Protein AF-A0A377M886-F1 (afdb_monomer_lite)

Radius of gyration: 17.65 Å; chains: 1; bounding box: 41×33×49 Å

Structure (mmCIF, N/CA/C/O backbone):
data_AF-A0A377M886-F1
#
_entry.id   AF-A0A377M886-F1
#
loop_
_atom_site.group_PDB
_atom_site.id
_atom_site.type_symbol
_atom_site.label_atom_id
_atom_site.label_alt_id
_atom_site.label_comp_id
_atom_site.label_asym_id
_atom_site.label_entity_id
_atom_site.label_seq_id
_atom_site.pdbx_PDB_ins_code
_atom_site.Cartn_x
_atom_site.Cartn_y
_atom_site.Cartn_z
_atom_site.occupancy
_atom_site.B_iso_or_equiv
_atom_site.auth_seq_id
_atom_site.auth_comp_id
_atom_site.auth_asym_id
_atom_site.auth_atom_id
_atom_site.pdbx_PDB_model_num
ATOM 1 N N . MET A 1 1 ? 14.922 -13.899 -27.690 1.00 49.56 1 MET A N 1
ATOM 2 C CA . MET A 1 1 ? 14.571 -12.508 -27.322 1.00 49.56 1 MET A CA 1
ATOM 3 C C . MET A 1 1 ? 13.219 -12.375 -26.605 1.00 49.56 1 MET A C 1
ATOM 5 O O . MET A 1 1 ? 13.123 -11.546 -25.716 1.00 49.56 1 MET A O 1
ATOM 9 N N . ALA A 1 2 ? 12.197 -13.207 -26.871 1.00 52.34 2 ALA A N 1
ATOM 10 C CA . ALA A 1 2 ? 10.918 -13.137 -26.134 1.00 52.34 2 ALA A CA 1
ATOM 11 C C . ALA A 1 2 ? 11.001 -13.565 -24.645 1.00 52.34 2 ALA A C 1
ATOM 13 O O . ALA A 1 2 ? 10.343 -12.973 -23.793 1.00 52.34 2 ALA A O 1
ATOM 14 N N . GLY A 1 3 ? 11.839 -14.555 -24.308 1.00 57.38 3 GLY A N 1
ATOM 15 C CA . GLY A 1 3 ? 11.941 -15.089 -22.937 1.00 57.38 3 GLY A CA 1
ATOM 16 C C . GLY A 1 3 ? 12.615 -14.164 -21.912 1.00 57.38 3 GLY A C 1
ATOM 17 O O . GLY A 1 3 ? 12.384 -14.303 -20.714 1.00 57.38 3 GLY A O 1
ATOM 18 N N . GLU A 1 4 ? 13.420 -13.200 -22.362 1.00 62.34 4 GLU A N 1
ATOM 19 C CA . GLU A 1 4 ? 14.136 -12.263 -21.483 1.00 62.34 4 GLU A CA 1
ATOM 20 C C . GLU A 1 4 ? 13.201 -11.168 -20.943 1.00 62.34 4 GLU A C 1
ATOM 22 O O . GLU A 1 4 ? 13.245 -10.830 -19.760 1.00 62.34 4 GLU A O 1
ATOM 27 N N . SER A 1 5 ? 12.253 -10.711 -21.773 1.00 77.44 5 SER A N 1
ATOM 28 C CA . SER A 1 5 ? 11.215 -9.753 -21.367 1.00 77.44 5 SER A CA 1
ATOM 29 C C . SER A 1 5 ? 10.286 -10.326 -20.289 1.00 77.44 5 SER A C 1
ATOM 31 O O . SER A 1 5 ? 9.885 -9.603 -19.378 1.00 77.44 5 SER A O 1
ATOM 33 N N . VAL A 1 6 ? 9.984 -11.630 -20.336 1.00 83.94 6 VAL A N 1
ATOM 34 C CA . VAL A 1 6 ? 9.125 -12.290 -19.335 1.00 83.94 6 VAL A CA 1
ATOM 35 C C . VAL A 1 6 ? 9.801 -12.313 -17.963 1.00 83.94 6 VAL A C 1
ATOM 37 O O . VAL A 1 6 ? 9.217 -11.833 -16.992 1.00 83.94 6 VAL A O 1
ATOM 40 N N . LYS A 1 7 ? 11.061 -12.767 -17.887 1.00 85.56 7 LYS A N 1
ATOM 41 C CA . LYS A 1 7 ? 11.828 -12.795 -16.628 1.00 85.56 7 LYS A CA 1
ATOM 42 C C . LYS A 1 7 ? 11.992 -11.400 -16.016 1.00 85.56 7 LYS A C 1
ATOM 44 O O . LYS A 1 7 ? 11.904 -11.245 -14.797 1.00 85.56 7 LYS A O 1
ATOM 49 N N . LEU A 1 8 ? 12.209 -10.378 -16.849 1.00 86.50 8 LEU A N 1
ATOM 50 C CA . LEU A 1 8 ? 12.313 -8.992 -16.390 1.00 86.50 8 LEU A CA 1
ATOM 51 C C . LEU A 1 8 ? 10.987 -8.478 -15.818 1.00 86.50 8 LEU A C 1
ATOM 53 O O . LEU A 1 8 ? 10.978 -7.904 -14.731 1.00 86.50 8 LEU A O 1
ATOM 57 N N . ARG A 1 9 ? 9.863 -8.715 -16.504 1.00 85.69 9 ARG A N 1
ATOM 58 C CA . ARG A 1 9 ? 8.530 -8.320 -16.017 1.00 85.69 9 ARG A CA 1
ATOM 59 C C . ARG A 1 9 ? 8.194 -8.978 -14.682 1.00 85.69 9 ARG A C 1
ATOM 61 O O . ARG A 1 9 ? 7.691 -8.308 -13.786 1.00 85.69 9 ARG A O 1
ATOM 68 N N . GLU A 1 10 ? 8.522 -10.257 -14.519 1.00 84.94 10 GLU A N 1
ATOM 69 C CA . GLU A 1 10 ? 8.339 -10.957 -13.244 1.00 84.94 10 GLU A CA 1
ATOM 70 C C . GLU A 1 10 ? 9.194 -10.351 -12.125 1.00 84.94 10 GLU A C 1
ATOM 72 O O . GLU A 1 10 ? 8.725 -10.207 -10.996 1.00 84.94 10 GLU A O 1
ATOM 77 N N . ARG A 1 11 ? 10.436 -9.948 -12.425 1.00 85.44 11 ARG A N 1
ATOM 78 C CA . ARG A 1 11 ? 11.295 -9.249 -11.460 1.00 85.44 11 ARG A CA 1
ATOM 79 C C . ARG A 1 11 ? 10.721 -7.885 -11.072 1.00 85.44 11 ARG A C 1
ATOM 81 O O . ARG A 1 11 ? 10.699 -7.573 -9.884 1.00 85.44 11 ARG A O 1
ATOM 88 N N . LEU A 1 12 ? 10.238 -7.101 -12.038 1.00 86.88 12 LEU A N 1
ATOM 89 C CA . LEU A 1 12 ? 9.608 -5.801 -11.779 1.00 86.88 12 LEU A CA 1
ATOM 90 C C . LEU A 1 12 ? 8.375 -5.942 -10.881 1.00 86.88 12 LEU A C 1
ATOM 92 O O . LEU A 1 12 ? 8.244 -5.180 -9.928 1.00 86.88 12 LEU A O 1
ATOM 96 N N . ALA A 1 13 ? 7.542 -6.961 -11.108 1.00 84.69 13 ALA A N 1
ATOM 97 C CA . ALA A 1 13 ? 6.384 -7.246 -10.260 1.00 84.69 13 ALA A CA 1
ATOM 98 C C . ALA A 1 13 ? 6.770 -7.621 -8.814 1.00 84.69 13 ALA A C 1
ATOM 100 O O . ALA A 1 13 ? 6.065 -7.255 -7.878 1.00 84.69 13 ALA A O 1
ATOM 101 N N . ARG A 1 14 ? 7.907 -8.309 -8.603 1.00 82.88 14 ARG A N 1
ATOM 102 C CA . ARG A 1 14 ? 8.432 -8.599 -7.249 1.00 82.88 14 ARG A CA 1
ATOM 103 C C . ARG A 1 14 ? 8.942 -7.348 -6.529 1.00 82.88 14 ARG A C 1
ATOM 105 O O . ARG A 1 14 ? 8.789 -7.235 -5.315 1.00 82.88 14 ARG A O 1
ATOM 112 N N . ILE A 1 15 ? 9.567 -6.429 -7.266 1.00 86.38 15 ILE A N 1
ATOM 113 C CA . ILE A 1 15 ? 10.051 -5.155 -6.714 1.00 86.38 15 ILE A CA 1
ATOM 114 C C . ILE A 1 15 ? 8.855 -4.267 -6.360 1.00 86.38 15 ILE A C 1
ATOM 116 O O . ILE A 1 15 ? 8.777 -3.756 -5.245 1.00 86.38 15 ILE A O 1
ATOM 120 N N . ASN A 1 16 ? 7.909 -4.116 -7.289 1.00 86.00 16 ASN A N 1
ATOM 121 C CA . ASN A 1 16 ? 6.752 -3.246 -7.145 1.00 86.00 16 ASN A CA 1
ATOM 122 C C . ASN A 1 16 ? 5.471 -3.953 -7.608 1.00 86.00 16 ASN A C 1
ATOM 124 O O . ASN A 1 16 ? 5.141 -3.955 -8.792 1.00 86.00 16 ASN A O 1
ATOM 128 N N . ALA A 1 17 ? 4.716 -4.494 -6.652 1.00 83.38 17 ALA A N 1
ATOM 129 C CA . ALA A 1 17 ? 3.449 -5.183 -6.914 1.00 83.38 17 ALA A CA 1
ATOM 130 C C . ALA A 1 17 ? 2.276 -4.237 -7.266 1.00 83.38 17 ALA A C 1
ATOM 132 O O . ALA A 1 17 ? 1.173 -4.698 -7.584 1.00 83.38 17 ALA A O 1
ATOM 133 N N . ARG A 1 18 ? 2.493 -2.916 -7.174 1.00 80.44 18 ARG A N 1
ATOM 134 C CA . ARG A 1 18 ? 1.454 -1.886 -7.330 1.00 80.44 18 ARG A CA 1
ATOM 135 C C . ARG A 1 18 ? 1.480 -1.212 -8.696 1.00 80.44 18 ARG A C 1
ATOM 137 O O . ARG A 1 18 ? 0.428 -0.881 -9.227 1.00 80.44 18 ARG A O 1
ATOM 144 N N . ALA A 1 19 ? 2.666 -0.960 -9.245 1.00 84.62 19 ALA A N 1
ATOM 145 C CA . ALA A 1 19 ? 2.792 -0.217 -10.493 1.00 84.62 19 ALA A CA 1
ATOM 146 C C . ALA A 1 19 ? 2.486 -1.106 -11.714 1.00 84.62 19 ALA A C 1
ATOM 148 O O . ALA A 1 19 ? 3.101 -2.168 -11.853 1.00 84.62 19 ALA A O 1
ATOM 149 N N . PRO A 1 20 ? 1.596 -0.681 -12.631 1.00 84.19 20 PRO A N 1
ATOM 150 C CA . PRO A 1 20 ? 1.437 -1.357 -13.912 1.00 84.19 20 PRO A CA 1
ATOM 151 C C . PRO A 1 20 ? 2.723 -1.234 -14.741 1.00 84.19 20 PRO A C 1
ATOM 153 O O . PRO A 1 20 ? 3.403 -0.208 -14.719 1.00 84.19 20 PRO A O 1
ATOM 156 N N . VAL A 1 21 ? 3.053 -2.287 -15.493 1.00 85.25 21 VAL A N 1
ATOM 157 C CA . VAL A 1 21 ? 4.230 -2.318 -16.374 1.00 85.25 21 VAL A CA 1
ATOM 158 C C . VAL A 1 21 ? 3.779 -2.217 -17.826 1.00 85.25 21 VAL A C 1
ATOM 160 O O . VAL A 1 21 ? 3.275 -3.186 -18.399 1.00 85.25 21 VAL A O 1
ATOM 163 N N . TYR A 1 22 ? 4.008 -1.057 -18.438 1.00 86.12 22 TYR A N 1
ATOM 164 C CA . TYR A 1 22 ? 3.776 -0.828 -19.864 1.00 86.12 22 TYR A CA 1
ATOM 165 C C . TYR A 1 22 ? 5.042 -1.142 -20.661 1.00 86.12 22 TYR A C 1
ATOM 167 O O . TYR A 1 22 ? 6.145 -0.766 -20.274 1.00 86.12 22 TYR A O 1
ATOM 175 N N . THR A 1 23 ? 4.908 -1.871 -21.769 1.00 84.38 23 THR A N 1
ATOM 176 C CA . THR A 1 23 ? 6.046 -2.218 -22.633 1.00 84.38 23 THR A CA 1
ATOM 177 C C . THR A 1 23 ? 5.966 -1.447 -23.930 1.00 84.38 23 THR A C 1
ATOM 179 O O . THR A 1 23 ? 5.012 -1.609 -24.684 1.00 84.38 23 THR A O 1
ATOM 182 N N . VAL A 1 24 ? 6.997 -0.650 -24.185 1.00 84.81 24 VAL A N 1
ATOM 183 C CA . VAL A 1 24 ? 7.148 0.134 -25.407 1.00 84.81 24 VAL A CA 1
ATOM 184 C C . VAL A 1 24 ? 8.031 -0.649 -26.373 1.00 84.81 24 VAL A C 1
ATOM 186 O O . VAL A 1 24 ? 9.153 -1.014 -26.032 1.00 84.81 24 VAL A O 1
ATOM 189 N N . THR A 1 25 ? 7.514 -0.950 -27.562 1.00 78.38 25 THR A N 1
ATOM 190 C CA . THR A 1 25 ? 8.218 -1.758 -28.574 1.00 78.38 25 THR A CA 1
ATOM 191 C C . THR A 1 25 ? 8.902 -0.918 -29.651 1.00 78.38 25 THR A C 1
ATOM 193 O O . THR A 1 25 ? 9.904 -1.365 -30.196 1.00 78.38 25 THR A O 1
ATOM 196 N N . HIS A 1 26 ? 8.407 0.293 -29.927 1.00 80.44 26 HIS A N 1
ATOM 197 C CA . HIS A 1 26 ? 8.851 1.125 -31.056 1.00 80.44 26 HIS A CA 1
ATOM 198 C C . HIS A 1 26 ? 9.274 2.549 -30.654 1.00 80.44 26 HIS A C 1
ATOM 200 O O . HIS A 1 26 ? 9.206 3.465 -31.460 1.00 80.44 26 HIS A O 1
ATOM 206 N N . GLY A 1 27 ? 9.724 2.746 -29.413 1.00 75.69 27 GLY A N 1
ATOM 207 C CA . GLY A 1 27 ? 10.334 4.007 -28.964 1.00 75.69 27 GLY A CA 1
ATOM 208 C C . GLY A 1 27 ? 9.368 5.149 -28.626 1.00 75.69 27 GLY A C 1
ATOM 209 O O . GLY A 1 27 ? 9.768 6.044 -27.890 1.00 75.69 27 GLY A O 1
ATOM 210 N N . ASP A 1 28 ? 8.109 5.083 -29.057 1.00 80.62 28 ASP A N 1
ATOM 211 C CA . ASP A 1 28 ? 7.091 6.074 -28.701 1.00 80.62 28 ASP A CA 1
ATOM 212 C C . ASP A 1 28 ? 6.272 5.644 -27.478 1.00 80.62 28 ASP A C 1
ATOM 214 O O . ASP A 1 28 ? 5.725 4.538 -27.420 1.00 80.62 28 ASP A O 1
ATOM 218 N N . ILE A 1 29 ? 6.170 6.543 -26.496 1.00 84.69 29 ILE A N 1
ATOM 219 C CA . ILE A 1 29 ? 5.253 6.421 -25.361 1.00 84.69 29 ILE A CA 1
ATOM 220 C C . ILE A 1 29 ? 4.102 7.406 -25.544 1.00 84.69 29 ILE A C 1
ATOM 222 O O . ILE A 1 29 ? 4.315 8.586 -25.823 1.00 84.69 29 ILE A O 1
ATOM 226 N N . ASP A 1 30 ? 2.875 6.929 -25.361 1.00 83.44 30 ASP A N 1
ATOM 227 C CA . ASP A 1 30 ? 1.724 7.819 -25.290 1.00 83.44 30 ASP A CA 1
ATOM 228 C C . ASP A 1 30 ? 1.841 8.693 -24.030 1.00 83.44 30 ASP A C 1
ATOM 230 O O . ASP A 1 30 ? 1.863 8.183 -22.908 1.00 83.44 30 ASP A O 1
ATOM 234 N N . LEU A 1 31 ? 1.916 10.016 -24.213 1.00 83.75 31 LEU A N 1
ATOM 235 C CA . LEU A 1 31 ? 2.007 10.993 -23.123 1.00 83.75 31 LEU A CA 1
ATOM 236 C C . LEU A 1 31 ? 0.847 10.872 -22.132 1.00 83.75 31 LEU A C 1
ATOM 238 O O . LEU A 1 31 ? 1.020 11.192 -20.956 1.00 83.75 31 LEU A O 1
ATOM 242 N N . SER A 1 32 ? -0.314 10.377 -22.571 1.00 85.38 32 SER A N 1
ATOM 243 C CA . SER A 1 32 ? -1.451 10.128 -21.686 1.00 85.38 32 SER A CA 1
ATOM 244 C C . SER A 1 32 ? -1.104 9.162 -20.542 1.00 85.38 32 SER A C 1
ATOM 246 O O . SER A 1 32 ? -1.646 9.298 -19.449 1.00 85.38 32 SER A O 1
ATOM 248 N N . GLN A 1 33 ? -0.135 8.259 -20.747 1.00 84.19 33 GLN A N 1
ATOM 249 C CA . GLN A 1 33 ? 0.337 7.292 -19.748 1.00 84.19 33 GLN A CA 1
ATOM 250 C C . GLN A 1 33 ? 1.164 7.933 -18.623 1.00 84.19 33 GLN A C 1
ATOM 252 O O . GLN A 1 33 ? 1.391 7.303 -17.590 1.00 84.19 33 GLN A O 1
ATOM 257 N N . LEU A 1 34 ? 1.640 9.169 -18.812 1.00 83.06 34 LEU A N 1
ATOM 258 C CA . LEU A 1 34 ? 2.415 9.904 -17.808 1.00 83.06 34 LEU A CA 1
ATOM 259 C C . LEU A 1 34 ? 1.524 10.716 -16.858 1.00 83.06 34 LEU A C 1
ATOM 261 O O . LEU A 1 34 ? 1.929 11.008 -15.732 1.00 83.06 34 LEU A O 1
ATOM 265 N N . PHE A 1 35 ? 0.318 11.080 -17.294 1.00 85.25 35 PHE A N 1
ATOM 266 C CA . PHE A 1 35 ? -0.614 11.909 -16.531 1.00 85.25 35 PHE A CA 1
ATOM 267 C C . PHE A 1 35 ? -1.705 11.066 -15.859 1.00 85.25 35 PHE A C 1
ATOM 269 O O . PHE A 1 35 ? -1.940 9.919 -16.221 1.00 85.25 35 PHE A O 1
ATOM 276 N N . ASN A 1 36 ? -2.384 11.640 -14.858 1.00 81.81 36 ASN A N 1
ATOM 277 C CA . ASN A 1 36 ? -3.538 11.028 -14.177 1.00 81.81 36 ASN A CA 1
ATOM 278 C C . ASN A 1 36 ? -3.278 9.625 -13.600 1.00 81.81 36 ASN A C 1
ATOM 280 O O . ASN A 1 36 ? -4.178 8.795 -13.502 1.00 81.81 36 ASN A O 1
ATOM 284 N N . THR A 1 37 ? -2.042 9.365 -13.173 1.00 78.69 37 THR A N 1
ATOM 285 C CA . THR A 1 37 ? -1.640 8.061 -12.624 1.00 78.69 37 THR A CA 1
ATOM 286 C C . THR A 1 37 ? -2.229 7.779 -11.241 1.00 78.69 37 THR A C 1
ATOM 288 O O . THR A 1 37 ? -2.088 6.665 -10.748 1.00 78.69 37 THR A O 1
ATOM 291 N N . ASN A 1 38 ? -2.832 8.787 -10.592 1.00 79.00 38 ASN A N 1
ATOM 292 C CA . ASN A 1 38 ? -3.441 8.732 -9.255 1.00 79.00 38 ASN A CA 1
ATOM 293 C C . ASN A 1 38 ? -2.550 8.113 -8.162 1.00 79.00 38 ASN A C 1
ATOM 295 O O . ASN A 1 38 ? -3.014 7.780 -7.074 1.00 79.00 38 ASN A O 1
ATOM 299 N N . GLY A 1 39 ? -1.233 8.056 -8.393 1.00 75.62 39 GLY A N 1
ATOM 300 C CA . GLY A 1 39 ? -0.299 7.351 -7.522 1.00 75.62 39 GLY A CA 1
ATOM 301 C C . GLY A 1 39 ? -0.276 7.877 -6.083 1.00 75.62 39 GLY A C 1
ATOM 302 O O . GLY A 1 39 ? 0.027 7.123 -5.160 1.00 75.62 39 GLY A O 1
ATOM 303 N N . PHE A 1 40 ? -0.651 9.125 -5.839 1.00 76.44 40 PHE A N 1
ATOM 304 C CA . PHE A 1 40 ? -0.649 9.717 -4.498 1.00 76.44 40 PHE A CA 1
ATOM 305 C C . PHE A 1 40 ? -2.043 9.826 -3.864 1.00 76.44 40 PHE A C 1
ATOM 307 O O . PHE A 1 40 ? -2.169 10.374 -2.776 1.00 76.44 40 PHE A O 1
ATOM 314 N N . MET A 1 41 ? -3.084 9.293 -4.508 1.00 79.75 41 MET A N 1
ATOM 315 C CA . MET A 1 41 ? -4.436 9.247 -3.944 1.00 79.75 41 MET A CA 1
ATOM 316 C C . MET A 1 41 ? -4.616 8.004 -3.064 1.00 79.75 41 ME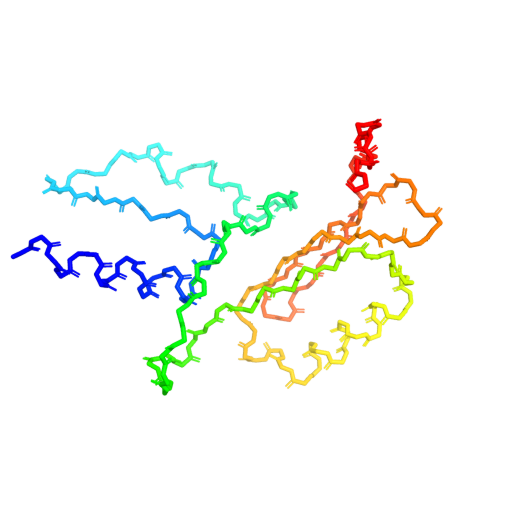T A C 1
ATOM 318 O O . MET A 1 41 ? -3.920 7.002 -3.248 1.00 79.75 41 MET A O 1
ATOM 322 N N . LEU A 1 42 ? -5.540 8.047 -2.103 1.00 73.50 42 LEU A N 1
ATOM 323 C CA . LEU A 1 42 ? -5.950 6.853 -1.360 1.00 73.50 42 LEU A CA 1
ATOM 324 C C . LEU A 1 42 ? -6.692 5.906 -2.316 1.00 73.50 42 LEU A C 1
ATOM 326 O O . LEU A 1 42 ? -7.558 6.335 -3.074 1.00 73.50 42 LEU A O 1
ATOM 330 N N . GLU A 1 43 ? -6.295 4.633 -2.337 1.00 72.75 43 GLU A N 1
ATOM 331 C CA . GLU A 1 43 ? -6.754 3.653 -3.329 1.00 72.75 43 GLU A CA 1
ATOM 332 C C . GLU A 1 43 ? -7.215 2.368 -2.639 1.00 72.75 43 GLU A C 1
ATOM 334 O O . GLU A 1 43 ? -6.473 1.788 -1.850 1.00 72.75 43 GLU A O 1
ATOM 339 N N . GLU A 1 44 ? -8.405 1.885 -2.999 1.00 66.81 44 GLU A N 1
ATOM 340 C CA . GLU A 1 44 ? -8.918 0.573 -2.579 1.00 66.81 44 GLU A CA 1
ATOM 341 C C . GLU A 1 44 ? -8.151 -0.584 -3.235 1.00 66.81 44 GLU A C 1
ATOM 343 O O . GLU A 1 44 ? -7.849 -1.596 -2.603 1.00 66.81 44 GLU A O 1
ATOM 348 N N . HIS A 1 45 ? -7.809 -0.441 -4.517 1.00 72.69 45 HIS A N 1
ATOM 349 C CA . HIS A 1 45 ? -7.048 -1.444 -5.256 1.00 72.69 45 HIS A CA 1
ATOM 350 C C . HIS A 1 45 ? -5.557 -1.285 -4.963 1.00 72.69 45 HIS A C 1
ATOM 352 O O . HIS A 1 45 ? -4.793 -0.708 -5.735 1.00 72.69 45 HIS A O 1
ATOM 358 N N . VAL A 1 46 ? -5.147 -1.777 -3.796 1.00 65.06 46 VAL A N 1
ATOM 359 C CA . VAL A 1 46 ? -3.777 -1.605 -3.311 1.00 65.06 46 VAL A CA 1
ATOM 360 C C . VAL A 1 46 ? -2.781 -2.464 -4.094 1.00 65.06 46 VAL A C 1
ATOM 362 O O . VAL A 1 46 ? -1.647 -2.017 -4.283 1.00 65.06 46 VAL A O 1
ATOM 365 N N . THR A 1 47 ? -3.175 -3.649 -4.576 1.00 62.19 47 THR A N 1
ATOM 366 C CA . THR A 1 47 ? -2.271 -4.622 -5.215 1.00 62.19 47 THR A CA 1
ATOM 367 C C . THR A 1 47 ? -2.857 -5.281 -6.466 1.00 62.19 47 THR A C 1
ATOM 369 O O . THR A 1 47 ? -4.068 -5.447 -6.617 1.00 62.19 47 THR A O 1
ATOM 372 N N . SER A 1 48 ? -1.961 -5.714 -7.358 1.00 60.78 48 SER A N 1
ATOM 373 C CA . SER A 1 48 ? -2.242 -6.779 -8.325 1.00 60.78 48 SER A CA 1
ATOM 374 C C . SER A 1 48 ? -1.857 -8.125 -7.691 1.00 60.78 48 SER A C 1
ATOM 376 O O . SER A 1 48 ? -0.820 -8.203 -7.032 1.00 60.78 48 SER A O 1
ATOM 378 N N . LYS A 1 49 ? -2.700 -9.167 -7.816 1.00 58.66 49 LYS A N 1
ATOM 379 C CA . LYS A 1 49 ? -2.525 -10.450 -7.098 1.00 58.66 49 LYS A CA 1
ATOM 380 C C . LYS A 1 49 ? -1.089 -10.989 -7.245 1.00 58.66 49 LYS A C 1
ATOM 382 O O . LYS A 1 49 ? -0.685 -11.287 -8.377 1.00 58.66 49 LYS A O 1
ATOM 387 N N . PRO A 1 50 ? -0.323 -11.149 -6.149 1.00 58.47 50 PRO A N 1
ATOM 388 C CA . PRO A 1 50 ? 1.035 -11.663 -6.238 1.00 58.47 50 PRO A CA 1
ATOM 389 C C . PRO A 1 50 ? 1.006 -13.118 -6.720 1.00 58.47 50 PRO A C 1
ATOM 391 O O . PRO A 1 50 ? 0.271 -13.954 -6.197 1.00 58.47 50 PRO A O 1
ATOM 394 N N . ARG A 1 51 ? 1.815 -13.449 -7.734 1.00 58.94 51 ARG A N 1
ATOM 395 C CA . ARG A 1 51 ? 2.054 -14.850 -8.107 1.00 58.94 51 ARG A CA 1
ATOM 396 C C . ARG A 1 51 ? 3.133 -15.418 -7.196 1.00 58.94 51 ARG A C 1
ATOM 398 O O . ARG A 1 51 ? 4.298 -15.042 -7.322 1.00 58.94 51 ARG A O 1
ATOM 405 N N . PHE A 1 52 ? 2.752 -16.336 -6.313 1.00 52.06 52 PHE A N 1
ATOM 406 C CA . PHE A 1 52 ? 3.698 -17.072 -5.481 1.00 52.06 52 PHE A CA 1
ATOM 407 C C . PHE A 1 52 ? 4.583 -17.971 -6.354 1.00 52.06 52 PHE A C 1
ATOM 409 O O . PHE A 1 52 ? 4.103 -18.911 -6.981 1.00 52.06 52 PHE A O 1
ATOM 416 N N . HIS A 1 53 ? 5.881 -17.674 -6.388 1.00 54.94 53 HIS A N 1
ATOM 417 C CA . HIS A 1 53 ? 6.914 -18.579 -6.884 1.00 54.94 53 HIS A CA 1
ATOM 418 C C . HIS A 1 53 ? 7.832 -18.927 -5.716 1.00 54.94 53 HIS A C 1
ATOM 420 O O . HIS A 1 53 ? 8.547 -18.065 -5.209 1.00 54.94 53 HIS A O 1
ATOM 426 N N . PHE A 1 54 ? 7.820 -20.191 -5.295 1.00 50.56 54 PHE A N 1
ATOM 427 C CA . PHE A 1 54 ? 8.797 -20.719 -4.348 1.00 50.56 54 PHE A CA 1
ATOM 428 C C . PHE A 1 54 ? 10.121 -20.959 -5.084 1.00 50.56 54 PHE A C 1
ATOM 430 O O . PHE A 1 54 ? 10.347 -22.043 -5.611 1.00 50.56 54 PHE A O 1
ATOM 437 N N . MET A 1 55 ? 10.990 -19.948 -5.147 1.00 47.03 55 MET A N 1
ATOM 438 C CA . MET A 1 55 ? 12.417 -20.122 -5.452 1.00 47.03 55 MET A CA 1
ATOM 439 C C . MET A 1 55 ? 13.260 -19.219 -4.544 1.00 47.03 55 MET A C 1
ATOM 441 O O . MET A 1 55 ? 12.873 -18.088 -4.256 1.00 47.03 55 MET A O 1
ATOM 445 N N . ALA A 1 56 ? 14.378 -19.765 -4.060 1.00 46.62 56 ALA A N 1
ATOM 446 C CA . ALA A 1 56 ? 15.221 -19.194 -3.013 1.00 46.62 56 ALA A CA 1
ATOM 447 C C . ALA A 1 56 ? 16.244 -18.146 -3.506 1.00 46.62 56 ALA A C 1
ATOM 449 O O . ALA A 1 56 ? 16.595 -18.093 -4.684 1.00 46.62 56 ALA A O 1
ATOM 450 N N . ASP A 1 57 ? 16.726 -17.394 -2.510 1.00 50.72 57 ASP A N 1
ATOM 451 C CA . ASP A 1 57 ? 17.711 -16.304 -2.432 1.00 50.72 57 ASP A CA 1
ATOM 452 C C . ASP A 1 57 ? 17.371 -14.902 -2.963 1.00 50.72 57 ASP A C 1
ATOM 454 O O . ASP A 1 57 ? 16.746 -14.698 -4.004 1.00 50.72 57 ASP A O 1
ATOM 458 N N . LYS A 1 58 ? 17.800 -13.908 -2.162 1.00 58.12 58 LYS A N 1
ATOM 459 C CA . LYS A 1 58 ? 17.651 -12.456 -2.354 1.00 58.12 58 LYS A CA 1
ATOM 460 C C . LYS A 1 58 ? 18.135 -12.033 -3.743 1.00 58.12 58 LYS A C 1
ATOM 462 O O . LYS A 1 58 ? 19.283 -11.646 -3.924 1.00 58.12 58 LYS A O 1
ATOM 467 N N . GLN A 1 59 ? 17.244 -12.038 -4.728 1.00 63.06 59 GLN A N 1
ATOM 468 C CA . GLN A 1 59 ? 17.567 -11.463 -6.034 1.00 63.06 59 GLN A CA 1
ATOM 469 C C . GLN A 1 59 ? 17.531 -9.924 -6.013 1.00 63.06 59 GLN A C 1
ATOM 471 O O . GLN A 1 59 ? 18.138 -9.281 -6.868 1.00 63.06 59 GLN A O 1
ATOM 476 N N . ASN A 1 60 ? 16.799 -9.323 -5.070 1.00 72.06 60 ASN A N 1
ATOM 477 C CA . ASN A 1 60 ? 16.596 -7.879 -5.005 1.00 72.06 60 ASN A CA 1
ATOM 478 C C . ASN A 1 60 ? 16.790 -7.359 -3.574 1.00 72.06 60 ASN A C 1
ATOM 480 O O . ASN A 1 60 ? 16.274 -7.955 -2.630 1.00 72.06 60 ASN A O 1
ATOM 484 N N . ASP A 1 61 ? 17.439 -6.201 -3.442 1.00 85.50 61 ASP A N 1
ATOM 485 C CA . ASP A 1 61 ? 17.524 -5.456 -2.176 1.00 85.50 61 ASP A CA 1
ATOM 486 C C . ASP A 1 61 ? 16.194 -4.783 -1.800 1.00 85.50 61 ASP A C 1
ATOM 488 O O . ASP A 1 61 ? 15.946 -4.489 -0.632 1.00 85.50 61 ASP A O 1
ATOM 492 N N . VAL A 1 62 ? 15.322 -4.570 -2.794 1.00 87.25 62 VAL A N 1
ATOM 493 C CA . VAL A 1 62 ? 13.982 -3.989 -2.649 1.00 87.25 62 VAL A CA 1
ATOM 494 C C . VAL A 1 62 ? 12.930 -4.999 -3.100 1.00 87.25 62 VAL A C 1
ATOM 496 O O . VAL A 1 62 ? 13.024 -5.565 -4.192 1.00 87.25 62 VAL A O 1
ATOM 499 N N . ALA A 1 63 ? 11.905 -5.196 -2.274 1.00 86.50 63 ALA A N 1
ATOM 500 C CA . ALA A 1 63 ? 10.792 -6.096 -2.547 1.00 86.50 63 ALA A CA 1
ATOM 501 C C . ALA A 1 63 ? 9.476 -5.538 -1.989 1.00 86.50 63 ALA A C 1
ATOM 503 O O . ALA A 1 63 ? 9.473 -4.696 -1.091 1.00 86.50 63 ALA A O 1
ATOM 504 N N . SER A 1 64 ? 8.358 -6.035 -2.518 1.00 85.50 64 SER A N 1
ATOM 505 C CA . SER A 1 64 ? 7.017 -5.756 -1.999 1.00 85.50 64 SER A CA 1
ATOM 506 C C . SER A 1 64 ? 6.571 -6.839 -1.012 1.00 85.50 64 SER A C 1
ATOM 508 O O . SER A 1 64 ? 6.703 -8.028 -1.297 1.00 85.50 64 SER A O 1
ATOM 510 N N . ILE A 1 65 ? 5.998 -6.427 0.121 1.00 88.06 65 ILE A N 1
ATOM 511 C CA . ILE A 1 65 ? 5.307 -7.310 1.071 1.00 88.06 65 ILE A CA 1
ATOM 512 C C . ILE A 1 65 ? 3.810 -7.032 0.938 1.00 88.06 65 ILE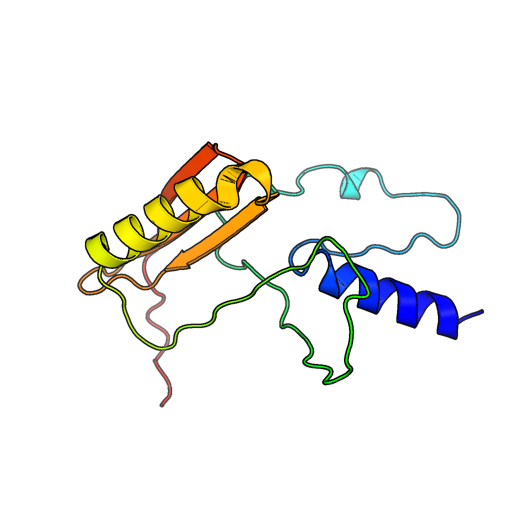 A C 1
ATOM 514 O O . ILE A 1 65 ? 3.393 -5.876 0.992 1.00 88.06 65 ILE A O 1
ATOM 518 N N . VAL A 1 66 ? 3.014 -8.084 0.743 1.00 87.56 66 VAL A N 1
ATOM 519 C CA . VAL A 1 66 ? 1.551 -8.005 0.658 1.00 87.56 66 VAL A CA 1
ATOM 520 C C . VAL A 1 66 ? 0.970 -8.801 1.817 1.00 87.56 66 VAL A C 1
ATOM 522 O O . VAL A 1 66 ? 1.307 -9.971 1.985 1.00 87.56 66 VAL A O 1
ATOM 525 N N . LEU A 1 67 ? 0.125 -8.150 2.615 1.00 88.94 67 LEU A N 1
ATOM 526 C CA . LEU A 1 67 ? -0.600 -8.760 3.723 1.00 88.94 67 LEU A CA 1
ATOM 527 C C . LEU A 1 67 ? -2.088 -8.743 3.376 1.00 88.94 67 LEU A C 1
ATOM 529 O O . LEU A 1 67 ? -2.642 -7.680 3.101 1.00 88.94 67 LEU A O 1
ATOM 533 N N . GLU A 1 68 ? -2.710 -9.916 3.376 1.00 89.62 68 GLU A N 1
ATOM 534 C CA . GLU A 1 68 ? -4.150 -10.084 3.198 1.00 89.62 68 GLU A CA 1
ATOM 535 C C . GLU A 1 68 ? -4.712 -10.632 4.508 1.00 89.62 68 GLU A C 1
ATOM 537 O O . GLU A 1 68 ? -4.240 -11.653 5.005 1.00 89.62 68 GLU A O 1
ATOM 542 N N . LEU A 1 69 ? -5.673 -9.913 5.085 1.00 90.25 69 LEU A N 1
ATOM 543 C CA . LEU A 1 69 ? -6.356 -10.288 6.318 1.00 90.25 69 LEU A CA 1
ATOM 544 C C . LEU A 1 69 ? -7.834 -10.490 5.991 1.00 90.25 69 LEU A C 1
ATOM 546 O O . LEU A 1 69 ? -8.455 -9.629 5.368 1.00 90.25 69 LEU A O 1
ATOM 550 N N . 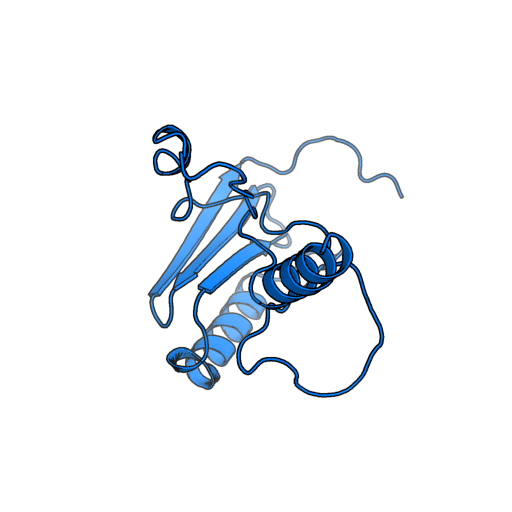ASP A 1 70 ? -8.388 -11.620 6.410 1.00 92.31 70 ASP A N 1
ATOM 551 C CA . ASP A 1 70 ? -9.791 -11.998 6.220 1.00 92.31 70 ASP A CA 1
ATOM 552 C C . ASP A 1 70 ? -10.657 -11.725 7.465 1.00 92.31 70 ASP A C 1
ATOM 554 O O . ASP A 1 70 ? -11.815 -12.139 7.531 1.00 92.31 70 ASP A O 1
ATOM 558 N N . TYR A 1 71 ? -10.120 -10.974 8.432 1.00 92.12 71 TYR A N 1
ATOM 559 C CA . TYR A 1 71 ? -10.761 -10.618 9.697 1.00 92.12 71 TYR A CA 1
ATOM 560 C C . TYR A 1 71 ? -10.634 -9.113 10.008 1.00 92.12 71 TYR A C 1
ATOM 562 O O . TYR A 1 71 ? -9.687 -8.468 9.542 1.00 92.12 71 TYR A O 1
ATOM 570 N N . PRO A 1 72 ? -11.572 -8.535 10.790 1.00 94.56 72 PRO A N 1
ATOM 571 C CA . PRO A 1 72 ? -11.477 -7.149 11.227 1.00 94.56 72 PRO A CA 1
ATOM 572 C C . PRO A 1 72 ? -10.370 -6.972 12.264 1.00 94.56 72 PRO A C 1
ATOM 574 O O . PRO A 1 72 ? -10.091 -7.868 13.060 1.00 94.56 72 PRO A O 1
ATOM 577 N N . VAL A 1 73 ? -9.774 -5.787 12.287 1.00 94.75 73 VAL A N 1
ATOM 578 C CA . VAL A 1 73 ? -8.697 -5.422 13.209 1.00 94.75 73 VAL A CA 1
ATOM 579 C C . VAL A 1 73 ? -9.077 -4.203 14.043 1.00 94.75 73 VAL A C 1
ATOM 581 O O . VAL A 1 73 ? -9.785 -3.312 13.577 1.00 94.75 73 VAL A O 1
ATOM 584 N N . ASP A 1 74 ? -8.591 -4.152 15.280 1.00 96.06 74 ASP A N 1
ATOM 585 C CA . ASP A 1 74 ? -8.757 -2.983 16.142 1.00 96.06 74 ASP A CA 1
ATOM 586 C C . ASP A 1 74 ? -7.873 -1.817 15.661 1.00 96.06 74 ASP A C 1
ATOM 588 O O . ASP A 1 74 ? -6.697 -1.993 15.328 1.00 96.06 74 ASP A O 1
ATOM 592 N N . ILE A 1 75 ? -8.433 -0.605 15.634 1.00 93.25 75 ILE A N 1
ATOM 593 C CA . ILE A 1 75 ? -7.740 0.583 15.119 1.00 93.25 75 ILE A CA 1
ATOM 594 C C . ILE A 1 75 ? -6.531 0.982 15.973 1.00 93.25 75 ILE A C 1
ATOM 596 O O . ILE A 1 75 ? -5.522 1.447 15.433 1.00 93.25 75 ILE A O 1
ATOM 600 N N . SER A 1 76 ? -6.596 0.781 17.289 1.00 93.56 76 SER A N 1
ATOM 601 C CA . SER A 1 76 ? -5.515 1.128 18.216 1.00 93.56 76 SER A CA 1
ATOM 602 C C . SER A 1 76 ? -4.356 0.148 18.066 1.00 93.56 76 SER A C 1
ATOM 604 O O . SER A 1 76 ? -3.196 0.555 17.979 1.00 93.56 76 SER A O 1
ATOM 606 N N . GLU A 1 77 ? -4.670 -1.142 17.954 1.00 94.31 77 GLU A N 1
ATOM 607 C CA . GLU A 1 77 ? -3.689 -2.198 17.711 1.00 94.31 77 GLU A CA 1
ATOM 608 C C . GLU A 1 77 ? -2.966 -1.999 16.372 1.00 94.31 77 GLU A C 1
ATOM 610 O O . GLU A 1 77 ? -1.734 -2.049 16.324 1.00 94.31 77 GLU A O 1
ATOM 615 N N . VAL A 1 78 ? -3.696 -1.690 15.293 1.00 92.31 78 VAL A N 1
ATOM 616 C CA . VAL A 1 78 ? -3.076 -1.413 13.986 1.00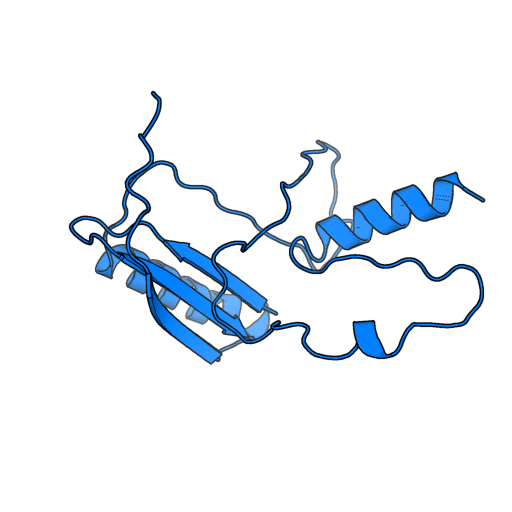 92.31 78 VAL A CA 1
ATOM 617 C C . VAL A 1 78 ? -2.222 -0.155 14.027 1.00 92.31 78 VAL A C 1
ATOM 619 O O . VAL A 1 78 ? -1.109 -0.159 13.501 1.00 92.31 78 VAL A O 1
ATOM 622 N N . SER A 1 79 ? -2.700 0.907 14.677 1.00 90.56 79 SER A N 1
ATOM 623 C CA . SER A 1 79 ? -1.931 2.146 14.825 1.00 90.56 79 SER A CA 1
ATOM 624 C C . SER A 1 79 ? -0.602 1.888 15.537 1.00 90.56 79 SER A C 1
ATOM 626 O O . SER A 1 79 ? 0.442 2.326 15.056 1.00 90.56 79 SER A O 1
ATOM 628 N N . ARG A 1 80 ? -0.611 1.081 16.608 1.00 93.75 80 ARG A N 1
ATOM 629 C CA . ARG A 1 80 ? 0.604 0.675 17.331 1.00 93.75 80 ARG A CA 1
ATOM 630 C C . ARG A 1 80 ? 1.555 -0.144 16.457 1.00 93.75 80 ARG A C 1
ATOM 632 O O . ARG A 1 80 ? 2.769 0.053 16.504 1.00 93.75 80 ARG A O 1
ATOM 639 N N . VAL A 1 81 ? 1.030 -1.070 15.655 1.00 92.38 81 VAL A N 1
ATOM 640 C CA . VAL A 1 81 ? 1.843 -1.853 14.709 1.00 92.38 81 VAL A CA 1
ATOM 641 C C . VAL A 1 81 ? 2.491 -0.944 13.664 1.00 92.38 81 VAL A C 1
ATOM 643 O O . VAL A 1 81 ? 3.690 -1.070 13.413 1.00 92.38 81 VAL A O 1
ATOM 646 N N . MET A 1 82 ? 1.729 -0.013 13.087 1.00 90.56 82 MET A N 1
ATOM 647 C CA . MET A 1 82 ? 2.230 0.930 12.087 1.00 90.56 82 MET A CA 1
ATOM 648 C C . MET A 1 82 ? 3.288 1.868 12.667 1.00 90.56 82 MET A C 1
ATOM 650 O O . MET A 1 82 ? 4.325 2.064 12.039 1.00 90.56 82 MET A O 1
ATOM 654 N N . GLU A 1 83 ? 3.088 2.391 13.876 1.00 91.00 83 GLU A N 1
ATOM 655 C CA . GLU A 1 83 ? 4.079 3.223 14.561 1.00 91.00 83 GLU A CA 1
ATOM 656 C C . GLU A 1 83 ? 5.396 2.466 14.775 1.00 91.00 83 GLU A C 1
ATOM 658 O O . GLU A 1 83 ? 6.457 2.939 14.367 1.00 91.00 83 GLU A O 1
ATOM 663 N N . ASN A 1 84 ? 5.335 1.246 15.315 1.00 92.81 84 ASN A N 1
ATOM 664 C CA . ASN A 1 84 ? 6.520 0.410 15.524 1.00 92.81 84 ASN A CA 1
ATOM 665 C C . ASN A 1 84 ? 7.243 0.077 14.212 1.00 92.81 84 ASN A C 1
ATOM 667 O O . ASN A 1 84 ? 8.479 0.051 14.161 1.00 92.81 84 ASN A O 1
ATOM 671 N N . LEU A 1 85 ? 6.480 -0.168 13.146 1.00 91.12 85 LEU A N 1
ATOM 672 C CA . LEU A 1 85 ? 7.008 -0.436 11.814 1.00 91.12 85 LEU A CA 1
ATOM 673 C C . LEU A 1 85 ? 7.728 0.794 11.248 1.00 91.12 85 LEU A C 1
ATOM 675 O O . LEU A 1 85 ? 8.844 0.663 10.744 1.00 91.12 85 LEU A O 1
ATOM 679 N N . LEU A 1 86 ? 7.143 1.986 11.376 1.00 89.38 86 LEU A N 1
ATOM 680 C CA . LEU A 1 86 ? 7.768 3.228 10.923 1.00 89.38 86 LEU A CA 1
ATOM 681 C C . LEU A 1 86 ? 8.998 3.579 11.760 1.00 89.38 86 LEU A C 1
ATOM 683 O O . LEU A 1 86 ? 10.031 3.912 11.191 1.00 89.38 86 LEU A O 1
ATOM 687 N N . LEU A 1 87 ? 8.947 3.425 13.082 1.00 90.50 87 LEU A N 1
ATOM 688 C CA . LEU A 1 87 ? 10.100 3.662 13.955 1.00 90.50 87 LEU A CA 1
ATOM 689 C C . LEU A 1 87 ? 11.282 2.745 13.617 1.00 90.50 87 LEU A C 1
ATOM 691 O O . LEU A 1 87 ? 12.427 3.191 13.587 1.00 90.50 87 LEU A O 1
ATOM 695 N N . SER A 1 88 ? 11.008 1.472 13.331 1.00 91.75 88 SER A N 1
ATOM 696 C CA . SER A 1 88 ? 12.055 0.470 13.099 1.00 91.75 88 SER A CA 1
ATOM 697 C C . SER A 1 88 ? 12.584 0.467 11.661 1.00 91.75 88 SER A C 1
ATOM 699 O O . SER A 1 88 ? 13.734 0.091 11.422 1.00 91.75 88 SER A O 1
ATOM 701 N N . PHE A 1 89 ? 11.751 0.851 10.687 1.00 90.69 89 PHE A N 1
ATOM 702 C CA . PHE A 1 89 ? 12.037 0.663 9.262 1.00 90.69 89 PHE A CA 1
ATOM 703 C C . PHE A 1 89 ? 11.840 1.915 8.395 1.00 90.69 89 PHE A C 1
ATOM 705 O O . PHE A 1 89 ? 11.944 1.793 7.176 1.00 90.69 89 PHE A O 1
ATOM 712 N N . ALA A 1 90 ? 11.622 3.106 8.966 1.00 85.25 90 ALA A N 1
ATOM 713 C CA . ALA A 1 90 ? 11.409 4.362 8.228 1.00 85.25 90 ALA A CA 1
ATOM 714 C C . ALA A 1 90 ? 12.372 4.571 7.048 1.00 85.25 90 ALA A C 1
ATOM 716 O O . ALA A 1 90 ? 11.934 4.865 5.939 1.00 85.25 90 ALA A O 1
ATOM 717 N N . ASP A 1 91 ? 13.674 4.371 7.267 1.00 89.06 91 ASP A N 1
ATOM 718 C CA . ASP A 1 91 ? 14.705 4.621 6.248 1.00 89.06 91 ASP A CA 1
ATOM 719 C C . ASP A 1 91 ? 14.811 3.491 5.202 1.00 89.06 91 ASP A C 1
ATOM 721 O O . ASP A 1 91 ? 15.539 3.605 4.217 1.00 89.06 91 ASP A O 1
ATOM 725 N N . LYS A 1 92 ? 14.082 2.387 5.404 1.00 91.19 92 LYS A N 1
ATOM 726 C CA . LYS A 1 92 ? 14.005 1.232 4.494 1.00 91.19 92 LYS A CA 1
ATOM 727 C C . LYS A 1 92 ? 12.671 1.157 3.749 1.00 91.19 92 LYS A C 1
ATOM 729 O O . LYS A 1 92 ? 12.569 0.455 2.744 1.00 91.19 92 LYS A O 1
ATOM 734 N N . LEU A 1 93 ? 11.645 1.858 4.227 1.00 91.38 93 LEU A N 1
ATOM 735 C CA . LEU A 1 93 ? 10.327 1.891 3.607 1.00 91.38 93 LEU A CA 1
ATOM 736 C C . LEU A 1 93 ? 10.311 2.914 2.475 1.00 91.38 93 LEU A C 1
ATOM 738 O O . LEU A 1 93 ? 10.436 4.113 2.691 1.00 91.38 93 LEU A O 1
ATOM 742 N N . LEU A 1 94 ? 10.118 2.444 1.244 1.00 91.75 94 LEU A N 1
ATOM 743 C CA . LEU A 1 94 ? 10.001 3.341 0.094 1.00 91.75 94 LEU A CA 1
ATOM 744 C C . LEU A 1 94 ? 8.571 3.858 -0.058 1.00 91.75 94 LEU A C 1
ATOM 746 O O . LEU A 1 94 ? 8.341 5.064 -0.109 1.00 91.75 94 LEU A O 1
ATOM 750 N N . ARG A 1 95 ? 7.597 2.945 -0.123 1.00 91.31 95 ARG A N 1
ATOM 751 C CA . ARG A 1 95 ? 6.178 3.274 -0.256 1.00 91.31 95 ARG A CA 1
ATOM 752 C C . ARG A 1 95 ? 5.321 2.139 0.272 1.00 91.31 95 ARG A C 1
ATOM 754 O O . ARG A 1 95 ? 5.587 0.977 -0.021 1.00 91.31 95 ARG A O 1
ATOM 761 N N . TYR A 1 96 ? 4.267 2.491 0.988 1.00 91.62 96 TYR A N 1
ATOM 762 C CA . TYR A 1 96 ? 3.309 1.549 1.548 1.00 91.62 96 TYR A CA 1
ATOM 763 C C . TYR A 1 96 ? 1.906 2.130 1.422 1.00 91.62 96 TYR A C 1
ATOM 765 O O . TYR A 1 96 ? 1.709 3.343 1.460 1.00 91.62 96 TYR A O 1
ATOM 773 N N . LYS A 1 97 ? 0.937 1.251 1.195 1.00 91.00 97 LYS A N 1
ATOM 774 C CA . LYS A 1 97 ? -0.486 1.570 1.137 1.00 91.00 97 LYS A CA 1
ATOM 775 C C . LYS A 1 97 ? -1.265 0.387 1.677 1.00 91.00 97 LYS A C 1
ATOM 777 O O . LYS A 1 97 ? -0.779 -0.740 1.590 1.00 91.00 97 LYS A O 1
ATOM 782 N N . GLY A 1 98 ? -2.464 0.642 2.168 1.00 90.38 98 GLY A N 1
ATOM 783 C CA . GLY A 1 98 ? -3.349 -0.420 2.606 1.00 90.38 98 GLY A CA 1
ATOM 784 C C . GLY A 1 98 ? -4.793 0.029 2.715 1.00 90.38 98 GLY A C 1
ATOM 785 O O . GLY A 1 98 ? -5.092 1.217 2.830 1.00 90.38 98 GLY A O 1
ATOM 786 N N . MET A 1 99 ? -5.664 -0.970 2.671 1.00 93.19 99 MET A N 1
ATOM 787 C CA . MET A 1 99 ? -7.072 -0.880 3.017 1.00 93.19 99 MET A CA 1
ATOM 788 C C . MET A 1 99 ? -7.279 -1.784 4.226 1.00 93.19 99 MET A C 1
ATOM 790 O O . MET A 1 99 ? -6.878 -2.947 4.196 1.00 93.19 99 MET A O 1
ATOM 794 N N . LEU A 1 100 ? -7.890 -1.251 5.275 1.00 93.75 100 LEU A N 1
ATOM 795 C CA . LEU A 1 100 ? -8.124 -1.962 6.523 1.00 93.75 100 LEU A CA 1
ATOM 796 C C . LEU A 1 100 ? -9.618 -2.113 6.776 1.00 93.75 100 LEU A C 1
ATOM 798 O O . LEU A 1 100 ? -10.400 -1.174 6.604 1.00 93.75 100 LEU A O 1
ATOM 802 N N . TRP A 1 101 ? -9.989 -3.308 7.226 1.00 94.38 101 TRP A N 1
ATOM 803 C CA . TRP A 1 101 ? -11.287 -3.586 7.817 1.00 94.38 101 TRP A CA 1
ATOM 804 C C . TRP A 1 101 ? -11.185 -3.379 9.324 1.00 94.38 101 TRP A C 1
ATOM 806 O O . TRP A 1 101 ? -10.631 -4.211 10.034 1.00 94.38 101 TRP A O 1
ATOM 816 N N . ILE A 1 102 ? -11.685 -2.236 9.791 1.00 95.50 102 ILE A N 1
ATOM 817 C CA . ILE A 1 102 ? -11.676 -1.877 11.208 1.00 95.50 102 ILE A CA 1
ATOM 818 C C . ILE A 1 102 ? -12.895 -2.487 11.905 1.00 95.50 102 ILE A C 1
ATOM 820 O O . ILE A 1 102 ? -14.004 -2.457 11.363 1.00 95.50 102 ILE A O 1
ATOM 824 N N . ASP A 1 103 ? -12.682 -3.076 13.081 1.00 94.50 103 ASP A N 1
ATOM 825 C CA . ASP A 1 103 ? -13.770 -3.635 13.882 1.00 94.50 103 ASP A CA 1
ATOM 826 C C . ASP A 1 103 ? -14.742 -2.540 14.346 1.00 94.50 103 ASP A C 1
ATOM 828 O O . ASP A 1 103 ? -14.335 -1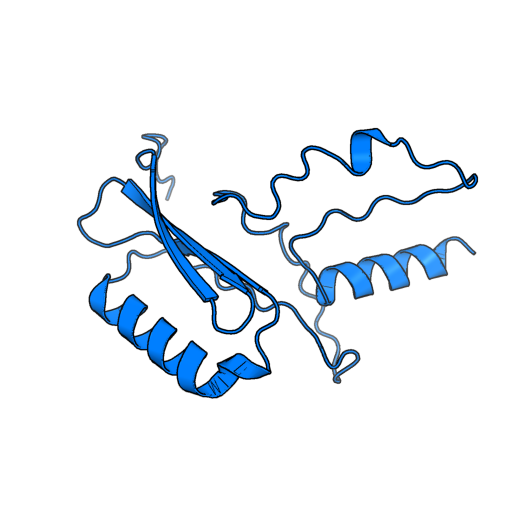.436 14.698 1.00 94.50 103 ASP A O 1
ATOM 832 N N . GLY A 1 104 ? -16.040 -2.834 14.306 1.00 92.44 104 GLY A N 1
ATOM 833 C CA . GLY A 1 104 ? -17.099 -1.877 14.648 1.00 92.44 104 GLY A CA 1
ATOM 834 C C . GLY A 1 104 ? -17.350 -0.752 13.632 1.00 92.44 104 GLY A C 1
ATOM 835 O O . GLY A 1 104 ? -18.341 -0.039 13.778 1.00 92.44 104 GLY A O 1
ATOM 836 N N . GLU A 1 105 ? -16.534 -0.616 12.582 1.00 93.75 105 GLU A N 1
ATOM 837 C CA . GLU A 1 105 ? -16.624 0.502 11.637 1.00 93.75 105 GLU A CA 1
ATOM 838 C C . GLU A 1 105 ? -17.206 0.075 10.274 1.00 93.75 105 GLU A C 1
ATOM 840 O O . GLU A 1 105 ? -16.705 -0.853 9.628 1.00 93.75 105 GLU A O 1
ATOM 845 N N . PRO A 1 106 ? -18.270 0.743 9.783 1.00 91.56 106 PRO A N 1
ATOM 846 C CA . PRO A 1 106 ? -18.897 0.405 8.504 1.00 91.56 106 PRO A CA 1
ATOM 847 C C . PRO A 1 106 ? -18.097 0.911 7.296 1.00 91.56 106 PRO A C 1
ATOM 849 O O . PRO A 1 106 ? -18.348 0.486 6.164 1.00 91.56 106 PRO A O 1
ATOM 852 N N . ASN A 1 107 ? -17.149 1.819 7.528 1.00 92.00 107 ASN A N 1
ATOM 853 C CA . ASN A 1 107 ? -16.281 2.392 6.513 1.00 92.00 107 ASN A CA 1
ATOM 854 C C . ASN A 1 107 ? -14.933 1.673 6.496 1.00 92.00 107 ASN A C 1
ATOM 856 O O . ASN A 1 107 ? -14.454 1.142 7.495 1.00 92.00 107 ASN A O 1
ATOM 860 N N . ARG A 1 108 ? -14.307 1.657 5.326 1.00 92.25 108 ARG A N 1
ATOM 861 C CA . ARG A 1 108 ? -12.938 1.160 5.151 1.00 92.25 108 ARG A CA 1
ATOM 862 C C . ARG A 1 108 ? -11.980 2.287 5.469 1.00 92.25 108 ARG A C 1
ATOM 864 O O . ARG A 1 108 ? -12.191 3.424 5.049 1.00 92.25 108 ARG A O 1
ATOM 871 N N . LEU A 1 109 ? -10.911 1.945 6.170 1.00 93.88 109 LEU A N 1
ATOM 872 C CA . LEU A 1 109 ? -9.827 2.872 6.435 1.00 93.88 109 LEU A CA 1
ATOM 873 C C . LEU A 1 109 ? -8.754 2.668 5.369 1.00 93.88 109 LEU A C 1
ATOM 875 O O . LEU A 1 109 ? -8.213 1.567 5.232 1.00 93.88 109 LEU A O 1
ATOM 879 N N . LEU A 1 110 ? -8.454 3.713 4.605 1.00 93.19 110 LEU A N 1
ATOM 880 C CA . LEU A 1 110 ? -7.359 3.698 3.644 1.00 93.19 110 LEU A CA 1
ATOM 881 C C . LEU A 1 110 ? -6.164 4.424 4.238 1.00 93.19 110 LEU A C 1
ATOM 883 O O . LEU A 1 110 ? -6.305 5.480 4.848 1.00 93.19 110 LEU A O 1
ATOM 887 N N . PHE A 1 111 ? -4.971 3.890 4.009 1.00 92.56 111 PHE A N 1
ATOM 888 C CA . PHE A 1 111 ? -3.742 4.564 4.396 1.00 92.56 111 PHE A CA 1
ATOM 889 C C . PHE A 1 111 ? -2.694 4.514 3.298 1.00 92.56 111 PHE A C 1
ATOM 891 O O . PHE A 1 111 ? -2.652 3.601 2.465 1.00 92.56 111 PHE A O 1
ATOM 898 N N . GLN A 1 112 ? -1.813 5.506 3.314 1.00 91.44 112 GLN A N 1
ATOM 899 C CA . GLN A 1 112 ? -0.653 5.559 2.447 1.00 91.44 112 GLN A CA 1
ATOM 900 C C . GLN A 1 112 ? 0.525 6.244 3.122 1.00 91.44 112 GLN A C 1
ATOM 902 O O . GLN A 1 112 ? 0.369 7.093 3.996 1.00 91.44 112 GLN A O 1
ATOM 907 N N . GLY A 1 113 ? 1.723 5.907 2.665 1.00 90.69 113 GLY A N 1
ATOM 908 C CA . GLY A 1 113 ? 2.910 6.628 3.064 1.00 90.69 113 GLY A CA 1
ATOM 909 C C . GLY A 1 113 ? 4.103 6.422 2.149 1.00 90.69 113 GLY A C 1
ATOM 910 O O . GLY A 1 113 ? 4.168 5.488 1.339 1.00 90.69 113 GLY A O 1
ATOM 911 N N . VAL A 1 114 ? 5.035 7.359 2.273 1.00 91.12 114 VAL A N 1
ATOM 912 C CA . VAL A 1 114 ? 6.309 7.419 1.560 1.00 91.12 114 VAL A CA 1
ATOM 913 C C . VAL A 1 114 ? 7.370 7.745 2.601 1.00 91.12 114 VAL A C 1
ATOM 915 O O . VAL A 1 114 ? 7.348 8.825 3.193 1.00 91.12 114 VAL A O 1
ATOM 918 N N . GLN A 1 115 ? 8.294 6.811 2.826 1.00 88.88 115 GLN A N 1
ATOM 919 C CA . GLN A 1 115 ? 9.309 6.913 3.877 1.00 88.88 115 GLN A CA 1
ATOM 920 C C . GLN A 1 115 ? 8.687 7.162 5.260 1.00 88.88 115 GLN A C 1
ATOM 922 O O . GLN A 1 115 ? 8.038 6.278 5.809 1.00 88.88 115 GLN A O 1
ATOM 927 N N . ARG A 1 116 ? 8.884 8.360 5.821 1.00 85.94 116 ARG A N 1
ATOM 928 C CA . ARG A 1 116 ? 8.372 8.768 7.137 1.00 85.94 116 ARG A CA 1
ATOM 929 C C . ARG A 1 116 ? 7.009 9.450 7.068 1.00 85.94 116 ARG A C 1
ATOM 931 O O . ARG A 1 116 ? 6.370 9.625 8.100 1.00 85.94 116 ARG A O 1
ATOM 938 N N . LEU A 1 117 ? 6.580 9.875 5.879 1.00 86.94 117 LEU A N 1
ATOM 939 C CA . LEU A 1 117 ? 5.303 10.551 5.707 1.00 86.94 117 LEU A CA 1
ATOM 940 C C . LEU A 1 117 ? 4.190 9.510 5.628 1.00 86.94 117 LEU A C 1
ATOM 942 O O . LEU A 1 117 ? 4.198 8.664 4.735 1.00 86.94 117 LEU A O 1
ATOM 946 N N . TYR A 1 118 ? 3.226 9.616 6.533 1.00 88.75 118 TYR A N 1
ATOM 947 C CA . TYR A 1 118 ? 2.077 8.727 6.644 1.00 88.75 118 TYR A CA 1
ATOM 948 C C . TYR A 1 118 ? 0.782 9.535 6.713 1.00 88.75 118 TYR A C 1
ATOM 950 O O . TYR A 1 118 ? 0.723 10.557 7.396 1.00 88.75 118 TYR A O 1
ATOM 958 N N . SER A 1 119 ? -0.254 9.057 6.030 1.00 89.44 119 SER A N 1
ATOM 959 C CA . SER A 1 119 ? -1.621 9.549 6.160 1.00 89.44 119 SER A CA 1
ATOM 960 C C . SER A 1 119 ? -2.621 8.399 6.091 1.00 89.44 119 SER A C 1
ATOM 962 O O . SER A 1 119 ? -2.405 7.403 5.394 1.00 89.44 119 SER A O 1
ATOM 964 N N . ALA A 1 120 ? -3.725 8.550 6.815 1.00 92.25 120 ALA A N 1
ATOM 965 C CA . ALA A 1 120 ? -4.864 7.649 6.771 1.00 92.25 120 ALA A CA 1
ATOM 966 C C . ALA A 1 120 ? -6.154 8.462 6.794 1.00 92.25 120 ALA A C 1
ATOM 968 O O . ALA A 1 120 ? -6.207 9.502 7.450 1.00 92.25 120 ALA A O 1
ATOM 969 N N . ASP A 1 121 ? -7.161 7.991 6.071 1.00 93.50 121 ASP A N 1
ATOM 970 C CA . ASP A 1 121 ? -8.479 8.610 6.040 1.00 93.50 121 ASP A CA 1
ATOM 971 C C . ASP A 1 121 ? -9.563 7.556 5.799 1.00 93.50 121 ASP A C 1
ATOM 973 O O . ASP A 1 121 ? -9.306 6.478 5.243 1.00 93.50 121 ASP A O 1
ATOM 977 N N . TRP A 1 122 ? -10.777 7.872 6.234 1.00 93.31 122 TRP A N 1
ATOM 978 C CA . TRP A 1 122 ? -11.946 7.048 5.968 1.00 93.31 122 TRP A CA 1
ATOM 979 C C . TRP A 1 122 ? -12.365 7.198 4.509 1.00 93.31 122 TRP A C 1
ATOM 981 O O . TRP A 1 122 ? -12.478 8.303 3.984 1.00 93.31 122 TRP A O 1
ATOM 991 N N . ASP A 1 123 ? -12.626 6.070 3.858 1.00 91.69 123 ASP A N 1
ATOM 992 C CA . ASP A 1 123 ? -13.198 6.030 2.515 1.00 91.69 123 ASP A CA 1
ATOM 993 C C . ASP A 1 123 ? -14.679 5.609 2.581 1.00 91.69 123 ASP A C 1
ATOM 995 O O . ASP A 1 123 ? -15.312 5.572 3.639 1.00 91.69 123 ASP A O 1
ATOM 999 N N . ARG A 1 124 ? -15.265 5.295 1.429 1.00 88.69 124 ARG A N 1
ATOM 1000 C CA . ARG A 1 124 ? -16.638 4.818 1.279 1.00 88.69 124 ARG A CA 1
ATOM 1001 C C . ARG A 1 124 ? -16.969 3.589 2.147 1.00 88.69 124 ARG A C 1
ATOM 1003 O O . ARG A 1 124 ? -16.098 2.747 2.375 1.00 88.69 124 ARG A O 1
ATOM 1010 N N . PRO A 1 125 ? -18.249 3.390 2.509 1.00 90.56 125 PRO A N 1
ATOM 1011 C CA . PRO A 1 125 ? -18.701 2.191 3.207 1.00 90.56 125 PRO A CA 1
ATOM 1012 C C . PRO A 1 125 ? -18.281 0.888 2.515 1.00 90.56 125 PRO A C 1
ATOM 1014 O O . PRO A 1 125 ? -18.094 0.828 1.287 1.00 90.56 125 PRO A O 1
ATOM 1017 N N . TRP A 1 126 ? -18.180 -0.186 3.296 1.00 85.19 126 TRP A N 1
ATOM 1018 C CA . TRP A 1 126 ? -18.106 -1.536 2.747 1.00 85.19 126 TRP A CA 1
ATOM 1019 C C . TRP A 1 126 ? -19.343 -1.801 1.878 1.00 85.19 126 TRP A C 1
ATOM 1021 O O . TRP A 1 126 ? -20.476 -1.547 2.287 1.00 85.19 126 TRP A O 1
ATOM 1031 N N . ALA A 1 127 ? -19.140 -2.287 0.650 1.00 75.94 127 ALA A N 1
ATOM 1032 C CA . ALA A 1 127 ? -20.257 -2.594 -0.236 1.00 75.94 127 ALA A CA 1
ATOM 1033 C C . ALA A 1 127 ? -21.140 -3.690 0.387 1.0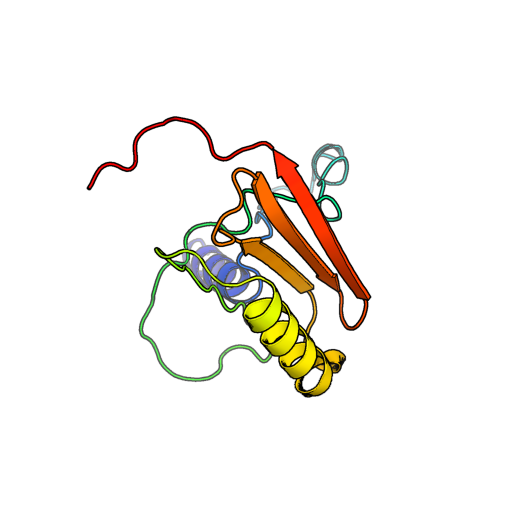0 75.94 127 ALA A C 1
ATOM 1035 O O . ALA A 1 127 ? -20.638 -4.694 0.888 1.00 75.94 127 ALA A O 1
ATOM 1036 N N . THR A 1 128 ? -22.464 -3.543 0.296 1.00 59.56 128 THR A N 1
ATOM 1037 C CA . THR A 1 128 ? -23.454 -4.507 0.822 1.00 59.56 128 THR A CA 1
ATOM 1038 C C . THR A 1 128 ? -23.466 -5.848 0.062 1.00 59.56 128 THR A C 1
ATOM 1040 O O . THR A 1 128 ? -24.322 -6.704 0.288 1.00 59.56 128 THR A O 1
ATOM 1043 N N . SER A 1 129 ? -22.523 -6.079 -0.855 1.00 48.62 129 SER A N 1
ATOM 1044 C CA . SER A 1 129 ? -22.388 -7.344 -1.570 1.00 48.62 129 SER A CA 1
ATOM 1045 C C . SER A 1 129 ? -21.779 -8.406 -0.656 1.00 48.62 129 SER A C 1
ATOM 1047 O O . SER A 1 129 ? -20.563 -8.532 -0.554 1.00 48.62 129 SER A O 1
ATOM 1049 N N . ARG A 1 130 ? -22.674 -9.144 0.012 1.00 41.72 130 ARG A N 1
ATOM 1050 C CA . ARG A 1 130 ? -22.560 -10.544 0.443 1.00 41.72 130 ARG A CA 1
ATOM 1051 C C . ARG A 1 130 ? -21.116 -11.031 0.638 1.00 41.72 130 ARG A C 1
ATOM 1053 O O . ARG A 1 130 ? -20.468 -11.451 -0.317 1.00 41.72 130 ARG A O 1
ATOM 1060 N N . ARG A 1 131 ? -20.691 -11.099 1.906 1.00 46.41 131 ARG A N 1
ATOM 1061 C CA . ARG A 1 131 ? -19.743 -12.123 2.368 1.00 46.41 131 ARG A CA 1
ATOM 1062 C C . ARG A 1 131 ? -20.308 -13.481 1.942 1.00 46.41 131 ARG A C 1
ATOM 1064 O O . ARG A 1 131 ? -21.219 -13.997 2.584 1.00 46.41 131 ARG A O 1
ATOM 1071 N N . ALA A 1 132 ? -19.887 -13.979 0.786 1.00 31.69 132 ALA A N 1
ATOM 1072 C CA . ALA A 1 132 ? -20.076 -15.377 0.452 1.00 31.69 132 ALA A CA 1
ATOM 1073 C C . ALA A 1 132 ? -19.027 -16.143 1.259 1.00 31.69 132 ALA A C 1
ATOM 1075 O O . ALA A 1 132 ? -17.850 -15.786 1.219 1.00 31.69 132 ALA A O 1
ATOM 1076 N N . ALA A 1 133 ? -19.537 -17.077 2.057 1.00 33.12 133 ALA A N 1
ATOM 1077 C CA . ALA A 1 133 ? -18.797 -18.037 2.861 1.00 33.12 133 ALA A CA 1
ATOM 1078 C C . ALA A 1 133 ? -17.791 -18.856 2.041 1.00 33.12 133 ALA A C 1
ATOM 1080 O O . ALA A 1 133 ? -17.998 -18.982 0.810 1.00 33.12 133 ALA A O 1
#

Organism: Enterobacter cloacae (NCBI:txid550)

Secondary structure (DSSP, 8-state):
-HHHHHHHHHHHHHH-SSS-----SSS---GGGGS---TTS--S---PPP------S---SS-------SS-B-HHHHHHHHHHHHHHHTTT--EEEEEEEBTT-SEEEEEEEETTEEEEEEEEEPP-S----

InterPro domains:
  IPR011629 Zinc chaperone CobW-like, C-terminal [PF07683] (62-128)
  IPR036627 CobW-like, C-terminal domain superfamily [G3DSA:3.30.1220.10] (42-133)
  IPR051316 Zinc-regulated GTPase metalloprotein activator [PTHR13748] (7-126)

Foldseek 3Di:
DVVVVVVVVLVVCFQPQADDDDDDDDPDDDVVVVPPPCPPPFDPCRGDDRDDDPDDDDPDPGGDDDDDDPDADAPVVVVVVVVVCLVVQLVPFAKDKDWHRHPPDQWIKIKIDGRNDIDIDTDDGDDPPDPDD

pLDDT: mean 81.06, std 14.74, range [31.69, 96.06]

Sequence (133 aa):
MAGESVKLRERLARINARAPVYTVTHGDIDLSQLFNTNGFMLEEHVTSKPRFHFMADKQNDVASIVLELDYPVDISEVSRVMENLLLSFADKLLRYKGMLWIDGEPNRLLFQGVQRLYSADWDRPWATSRRAA